Protein AF-A0A2W4PF68-F1 (afdb_monomer)

Solvent-accessible surface area (backbone atoms only — not comparable to full-atom values): 6220 Å² total; per-residue (Å²): 122,66,68,67,55,54,54,51,53,54,52,49,51,52,50,54,53,47,53,52,48,53,54,53,57,28,61,36,69,50,79,52,99,71,44,58,34,36,31,37,74,89,78,63,43,79,46,57,70,42,70,44,66,44,84,38,83,48,102,89,44,80,42,75,43,80,76,45,78,47,81,80,80,74,94,48,78,86,48,57,86,70,54,94,56,93,81,77,85,68,82,70,86,86,74,81,126

Sequence (97 aa):
MAWKCLLKTAGRRRVEQLDELLDALGRATFDGPRGRVTMDPATRSAVSPIYLREVRSTPRGLANAVLAELPHPADDERLAAVRTSVLSGWQNAYLSI

Foldseek 3Di:
DVVVVVVVVVVVVVVVVVVVVLVCQQADWDQDPQGIWGHPNVQRDIDGWDFDWDFDQDPVGTDTDGDDTDDDDDDDPVCVVVPPDPPPVDPPVPPDD

Secondary structure (DSSP, 8-state):
-HHHHHHHHHHHHHHHHHHHHHHHHHT-EEEETTEEEEE-TTT-PEE--EEEEEEEEETTEEEEEEEEEEPPPP--GGGTTT--STTSS---TT---

Nearest PDB structures (foldseek):
  4f06-assembly1_A  TM=9.166E-01  e=1.688E-02  Rhodopseudomonas palustris HaA2
  4eyk-assembly1_A  TM=9.260E-01  e=2.627E-02  Rhodopseudomonas palustris BisB5
  4evs-assembly1_A  TM=9.164E-01  e=3.176E-02  Rhodopseudomonas palustris CGA009

Radius of gyration: 20.89 Å; Cα contacts (8 Å, |Δi|>4): 84; chains: 1; bounding box: 54×28×58 Å

Structure (mmCIF, N/CA/C/O backbone):
data_AF-A0A2W4PF68-F1
#
_entry.id   AF-A0A2W4PF68-F1
#
loop_
_atom_site.group_PDB
_atom_site.id
_atom_site.type_symbol
_atom_site.label_atom_id
_atom_site.label_alt_id
_atom_site.label_comp_id
_atom_site.label_asym_id
_atom_site.label_entity_id
_atom_site.label_seq_id
_atom_site.pdbx_PDB_ins_code
_atom_site.Cartn_x
_atom_site.Cartn_y
_atom_site.Cartn_z
_atom_site.occupancy
_atom_site.B_iso_or_equiv
_atom_site.auth_seq_id
_atom_site.auth_comp_id
_atom_site.auth_asym_id
_atom_site.auth_atom_id
_atom_site.pdbx_PDB_model_num
ATOM 1 N N . MET A 1 1 ? 43.695 14.054 -30.557 1.00 51.97 1 MET A N 1
ATOM 2 C CA . MET A 1 1 ? 42.301 13.657 -30.888 1.00 51.97 1 MET A CA 1
ATOM 3 C C . MET A 1 1 ? 41.665 12.660 -29.905 1.00 51.97 1 MET A C 1
ATOM 5 O O . MET A 1 1 ? 40.445 12.584 -29.881 1.00 51.97 1 MET A O 1
ATOM 9 N N . ALA A 1 2 ? 42.424 11.955 -29.051 1.00 59.28 2 ALA A N 1
ATOM 10 C CA . ALA A 1 2 ? 41.882 10.959 -28.110 1.00 59.28 2 ALA A CA 1
ATOM 11 C C . ALA A 1 2 ? 40.970 11.530 -26.994 1.00 59.28 2 ALA A C 1
ATOM 13 O O . ALA A 1 2 ? 39.983 10.903 -26.620 1.00 59.28 2 ALA A O 1
ATOM 14 N N . TRP A 1 3 ? 41.231 12.755 -26.521 1.00 39.41 3 TRP A N 1
ATOM 15 C CA . TRP A 1 3 ? 40.479 13.395 -25.426 1.00 39.41 3 TRP A CA 1
ATOM 16 C C . TRP A 1 3 ? 38.981 13.598 -25.723 1.00 39.41 3 TRP A C 1
ATOM 18 O O . TRP A 1 3 ? 38.129 13.345 -24.873 1.00 39.41 3 TRP A O 1
ATOM 28 N N . LYS A 1 4 ? 38.630 13.977 -26.963 1.00 52.00 4 LYS A N 1
ATOM 29 C CA . LYS A 1 4 ? 37.223 14.136 -27.380 1.00 52.00 4 LYS A CA 1
ATOM 30 C C . LYS A 1 4 ? 36.458 12.802 -27.382 1.00 52.00 4 LYS A C 1
ATOM 32 O O . LYS A 1 4 ? 35.251 12.807 -27.167 1.00 52.00 4 LYS A O 1
ATOM 37 N N . CYS A 1 5 ? 37.137 11.675 -27.608 1.00 50.62 5 CYS A N 1
ATOM 38 C CA . CYS A 1 5 ? 36.528 10.341 -27.579 1.00 50.62 5 CYS A CA 1
ATOM 39 C C . CYS A 1 5 ? 36.260 9.877 -26.135 1.00 50.62 5 CYS A C 1
ATOM 41 O O . CYS A 1 5 ? 35.200 9.324 -25.843 1.00 50.62 5 CYS A O 1
ATOM 43 N N . LEU A 1 6 ? 37.182 10.200 -25.222 1.00 54.56 6 LEU A N 1
ATOM 44 C CA . LEU A 1 6 ? 37.111 9.868 -23.795 1.00 54.56 6 LEU A CA 1
ATOM 45 C C . LEU A 1 6 ? 35.986 10.629 -23.073 1.00 54.56 6 LEU A C 1
ATOM 47 O O . LEU A 1 6 ? 35.215 10.035 -22.323 1.00 54.56 6 LEU A O 1
ATOM 51 N N . LEU A 1 7 ? 35.811 11.921 -23.373 1.00 61.66 7 LEU A N 1
ATOM 52 C CA . LEU A 1 7 ? 34.681 12.704 -22.853 1.00 61.66 7 LEU A CA 1
ATOM 53 C C . LEU A 1 7 ? 33.327 12.224 -23.396 1.00 61.66 7 LEU A C 1
ATOM 55 O O . LEU A 1 7 ? 32.353 12.169 -22.648 1.00 61.66 7 LEU A O 1
ATOM 59 N N . LYS A 1 8 ? 33.254 11.828 -24.675 1.00 60.50 8 LYS A N 1
ATOM 60 C CA . LYS A 1 8 ? 32.022 11.279 -25.270 1.00 60.50 8 LYS A CA 1
ATOM 61 C C . LYS A 1 8 ? 31.623 9.940 -24.648 1.00 60.50 8 LYS A C 1
ATOM 63 O O . LYS A 1 8 ? 30.448 9.725 -24.380 1.00 60.50 8 LYS A O 1
ATOM 68 N N . THR A 1 9 ? 32.586 9.059 -24.381 1.00 61.91 9 THR A N 1
ATOM 69 C CA . THR A 1 9 ? 32.330 7.765 -23.721 1.00 61.91 9 THR A CA 1
ATOM 70 C C . THR A 1 9 ? 32.000 7.915 -22.237 1.00 61.91 9 THR A C 1
ATOM 72 O O . THR A 1 9 ? 31.167 7.169 -21.730 1.00 61.91 9 THR A O 1
ATOM 75 N N . ALA A 1 10 ? 32.595 8.884 -21.536 1.00 61.09 10 ALA A N 1
ATOM 76 C CA . ALA A 1 10 ? 32.220 9.209 -20.158 1.00 61.09 10 ALA A CA 1
ATOM 77 C C . ALA A 1 10 ? 30.804 9.809 -20.064 1.00 61.09 10 ALA A C 1
ATOM 79 O O . ALA A 1 10 ? 30.029 9.417 -19.194 1.00 61.09 10 ALA A O 1
ATOM 80 N N . GLY A 1 11 ? 30.446 10.714 -20.982 1.00 60.34 11 GLY A N 1
ATOM 81 C CA . GLY A 1 11 ? 29.094 11.269 -21.075 1.00 60.34 11 GLY A CA 1
ATOM 82 C C . GLY A 1 11 ? 28.044 10.205 -21.402 1.00 60.34 11 GLY A C 1
ATOM 83 O O . GLY A 1 11 ? 27.011 10.156 -20.746 1.00 60.34 11 GLY A O 1
ATOM 84 N N . ARG A 1 12 ? 28.342 9.302 -22.347 1.00 65.31 12 ARG A N 1
ATOM 85 C CA . ARG A 1 12 ? 27.451 8.191 -22.715 1.00 65.31 12 ARG A CA 1
ATOM 86 C C . ARG A 1 12 ? 27.190 7.236 -21.547 1.00 65.31 12 ARG A C 1
ATOM 88 O O . ARG A 1 12 ? 26.035 6.966 -21.249 1.00 65.31 12 ARG A O 1
ATOM 95 N N . ARG A 1 13 ? 28.241 6.826 -20.824 1.00 65.38 13 ARG A N 1
ATOM 96 C CA . ARG A 1 13 ? 28.105 5.961 -19.639 1.00 65.38 13 ARG A CA 1
ATOM 97 C C . ARG A 1 13 ? 27.257 6.581 -18.532 1.00 65.38 13 ARG A C 1
ATOM 99 O O . ARG A 1 13 ? 26.524 5.865 -17.868 1.00 65.38 13 ARG A O 1
ATOM 106 N N . ARG A 1 14 ? 27.339 7.900 -18.328 1.00 71.56 14 ARG A N 1
ATOM 107 C CA . ARG A 1 14 ? 26.519 8.588 -17.319 1.00 71.56 14 ARG A CA 1
ATOM 108 C C . ARG A 1 14 ? 25.031 8.575 -17.681 1.00 71.56 14 ARG A C 1
ATOM 110 O 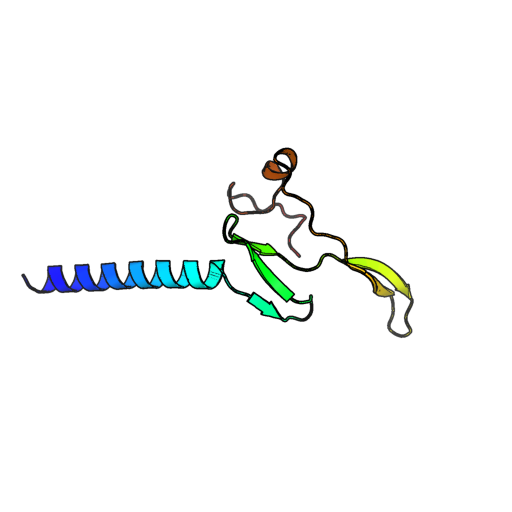O . ARG A 1 14 ? 24.206 8.446 -16.787 1.00 71.56 14 ARG A O 1
ATOM 117 N N . VAL A 1 15 ? 24.702 8.730 -18.965 1.00 68.00 15 VAL A N 1
ATOM 118 C CA . VAL A 1 15 ? 23.312 8.673 -19.446 1.00 68.00 15 VAL A CA 1
ATOM 119 C C . VAL A 1 15 ? 22.767 7.252 -19.314 1.00 68.00 15 VAL A C 1
ATOM 121 O O . VAL A 1 15 ? 21.712 7.076 -18.725 1.00 68.00 15 VAL A O 1
ATOM 124 N N . GLU A 1 16 ? 23.536 6.241 -19.726 1.00 77.50 16 GLU A N 1
ATOM 125 C CA . GLU A 1 16 ? 23.154 4.826 -19.575 1.00 77.50 16 GLU A CA 1
ATOM 126 C C . GLU A 1 16 ? 22.919 4.444 -18.100 1.00 77.50 16 GLU A C 1
ATOM 128 O O . GLU A 1 16 ? 21.923 3.806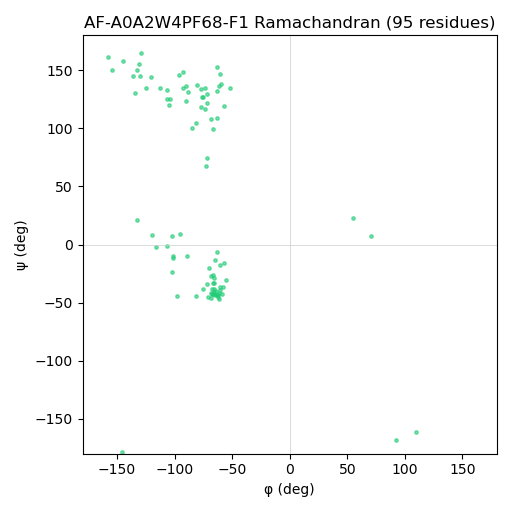 -17.780 1.00 77.50 16 GLU A O 1
ATOM 133 N N . GLN A 1 17 ? 23.779 4.902 -17.183 1.00 84.44 17 GLN A N 1
ATOM 134 C CA . GLN A 1 17 ? 23.614 4.683 -15.738 1.00 84.44 17 GLN A CA 1
ATOM 135 C C . GLN A 1 17 ? 22.396 5.403 -15.151 1.00 84.44 17 GLN A C 1
ATOM 137 O O . GLN A 1 17 ? 21.795 4.922 -14.191 1.00 84.44 17 GLN A O 1
ATOM 142 N N . LEU A 1 18 ? 22.050 6.574 -15.688 1.00 83.12 18 LEU A N 1
ATOM 143 C CA . LEU A 1 18 ? 20.861 7.304 -15.266 1.00 83.12 18 LEU A CA 1
ATOM 144 C C . LEU A 1 18 ? 19.595 6.586 -15.734 1.00 83.12 18 LEU A C 1
ATOM 146 O O . LEU A 1 18 ? 18.677 6.425 -14.937 1.00 83.12 18 LEU A O 1
ATOM 150 N N . ASP A 1 19 ? 19.560 6.137 -16.986 1.00 87.06 19 ASP A N 1
ATOM 151 C CA . ASP A 1 19 ? 18.423 5.403 -17.539 1.00 87.06 19 ASP A CA 1
ATOM 152 C C . ASP A 1 19 ? 18.211 4.081 -16.788 1.00 87.06 19 ASP A C 1
ATOM 154 O O . ASP A 1 19 ? 17.093 3.777 -16.377 1.00 87.06 19 ASP A O 1
ATOM 158 N N . GLU A 1 20 ? 19.291 3.349 -16.495 1.00 88.06 20 GLU A N 1
ATOM 159 C CA . GLU A 1 20 ? 19.243 2.122 -15.692 1.00 88.06 20 GLU A CA 1
ATOM 160 C C . GLU A 1 20 ? 18.731 2.383 -14.265 1.00 88.06 20 GLU A C 1
ATOM 162 O O . GLU A 1 20 ? 17.896 1.635 -13.751 1.00 88.06 20 GLU A O 1
ATOM 167 N N . LEU A 1 21 ? 19.171 3.475 -13.629 1.00 88.25 21 LEU A N 1
ATOM 168 C CA . LEU A 1 21 ? 18.681 3.870 -12.308 1.00 88.25 21 LEU A CA 1
ATOM 169 C C . LEU A 1 21 ? 17.193 4.244 -12.337 1.00 88.25 21 LEU A C 1
ATOM 171 O O . LEU A 1 21 ? 16.447 3.856 -11.438 1.00 88.25 21 LEU A O 1
ATOM 175 N N . LEU A 1 22 ? 16.754 5.002 -13.343 1.00 87.25 22 LEU A N 1
ATOM 176 C CA . LEU A 1 22 ? 15.353 5.396 -13.489 1.00 87.25 22 LEU A CA 1
ATOM 177 C C . LEU A 1 22 ? 14.453 4.179 -13.711 1.00 87.25 22 LEU A C 1
ATOM 179 O O . LEU A 1 22 ? 13.377 4.110 -13.115 1.00 87.25 22 LEU A O 1
ATOM 183 N N . ASP A 1 23 ? 14.908 3.208 -14.499 1.00 88.94 23 ASP A N 1
ATOM 184 C CA . ASP A 1 23 ? 14.199 1.948 -14.712 1.00 88.94 23 ASP A CA 1
ATOM 185 C C . ASP A 1 23 ? 14.134 1.104 -13.434 1.00 88.94 23 ASP A C 1
ATOM 187 O O . ASP A 1 23 ? 13.070 0.575 -13.097 1.00 88.94 23 ASP A O 1
ATOM 191 N N . ALA A 1 24 ? 15.237 1.016 -12.685 1.00 90.38 24 ALA A N 1
ATOM 192 C CA . ALA A 1 24 ? 15.279 0.295 -11.416 1.00 90.38 24 ALA A CA 1
ATOM 193 C C . ALA A 1 24 ? 14.332 0.916 -10.377 1.00 90.38 24 ALA A C 1
ATOM 195 O O . ALA A 1 24 ? 13.568 0.204 -9.721 1.00 90.38 24 ALA A O 1
ATOM 196 N N . LEU A 1 25 ? 14.334 2.247 -10.256 1.00 88.94 25 LEU A N 1
ATOM 197 C CA . LEU A 1 25 ? 13.429 2.968 -9.363 1.00 88.94 25 LEU A CA 1
ATOM 198 C C . LEU A 1 25 ? 11.971 2.830 -9.807 1.00 88.94 25 LEU A C 1
ATOM 200 O O . LEU A 1 25 ? 11.111 2.576 -8.971 1.00 88.94 25 LEU A O 1
ATOM 204 N N . GLY A 1 26 ? 11.690 2.930 -11.108 1.00 87.88 26 GLY A N 1
ATOM 205 C CA . GLY A 1 26 ? 10.338 2.825 -11.663 1.00 87.88 26 GLY A CA 1
ATOM 206 C C . GLY A 1 26 ? 9.676 1.456 -11.485 1.00 87.88 26 GLY A C 1
ATOM 207 O O . GLY A 1 26 ? 8.472 1.340 -11.682 1.00 87.88 26 GLY A O 1
ATOM 208 N N . ARG A 1 27 ? 10.439 0.425 -11.100 1.00 89.00 27 ARG A N 1
ATOM 209 C CA . ARG A 1 27 ? 9.953 -0.946 -10.861 1.00 89.00 27 ARG A CA 1
ATOM 210 C C . ARG A 1 27 ? 10.196 -1.426 -9.431 1.00 89.00 27 ARG A C 1
ATOM 212 O O . ARG A 1 27 ? 9.997 -2.604 -9.129 1.00 89.00 27 ARG A O 1
ATOM 219 N N . ALA A 1 28 ? 10.650 -0.536 -8.551 1.00 91.69 28 ALA A N 1
ATOM 220 C CA . ALA A 1 28 ? 10.999 -0.893 -7.188 1.00 91.69 28 ALA A CA 1
ATOM 221 C C . ALA A 1 28 ? 9.783 -1.447 -6.431 1.00 91.69 28 ALA A C 1
ATOM 223 O O . ALA A 1 28 ? 8.676 -0.912 -6.503 1.00 91.69 28 ALA A O 1
ATOM 224 N N . THR A 1 29 ? 10.018 -2.527 -5.687 1.00 94.94 29 THR A N 1
ATOM 225 C CA . THR A 1 29 ? 9.046 -3.157 -4.792 1.00 94.94 29 THR A CA 1
ATOM 226 C C . THR A 1 29 ? 9.728 -3.461 -3.472 1.00 94.94 29 THR A C 1
ATOM 228 O O . THR A 1 29 ? 10.815 -4.038 -3.460 1.00 94.94 29 THR A O 1
ATOM 231 N N . PHE A 1 30 ? 9.105 -3.072 -2.363 1.00 93.88 30 PHE A N 1
ATOM 232 C CA . PHE A 1 30 ? 9.656 -3.292 -1.030 1.00 93.88 30 PHE A CA 1
ATOM 233 C C . PHE A 1 30 ? 8.557 -3.356 0.030 1.00 93.88 30 PHE A C 1
ATOM 235 O O . PHE A 1 30 ? 7.514 -2.714 -0.088 1.00 93.88 30 PHE A O 1
ATOM 242 N N . ASP A 1 31 ? 8.804 -4.123 1.089 1.00 95.81 31 ASP A N 1
ATOM 243 C CA . ASP A 1 31 ? 7.929 -4.179 2.257 1.00 95.81 31 ASP A CA 1
ATOM 244 C C . ASP A 1 31 ? 8.371 -3.121 3.282 1.00 95.81 31 ASP A C 1
ATOM 246 O O . ASP A 1 31 ? 9.564 -2.940 3.536 1.00 95.81 31 ASP A O 1
ATOM 250 N N . GLY A 1 32 ? 7.417 -2.394 3.867 1.00 89.44 32 GLY A N 1
ATOM 251 C CA . GLY A 1 32 ? 7.701 -1.356 4.858 1.00 89.44 32 GLY A CA 1
ATOM 252 C C . GLY A 1 32 ? 6.628 -1.238 5.942 1.00 89.44 32 GLY A C 1
ATOM 253 O O . GLY A 1 32 ? 5.628 -1.954 5.919 1.00 89.44 32 GLY A O 1
ATOM 254 N N . PRO A 1 33 ? 6.781 -0.293 6.890 1.00 88.31 33 PRO A N 1
ATOM 255 C CA . PRO A 1 33 ? 5.830 -0.101 7.992 1.00 88.31 33 PRO A CA 1
ATOM 256 C C . PRO A 1 33 ? 4.402 0.252 7.547 1.00 88.31 33 PRO A C 1
ATOM 258 O O . PRO A 1 33 ? 3.463 0.137 8.329 1.00 88.31 33 PRO A O 1
ATOM 261 N N . ARG A 1 34 ? 4.240 0.704 6.297 1.00 83.06 34 ARG A N 1
ATOM 262 C CA . ARG A 1 34 ? 2.948 1.026 5.673 1.00 83.06 34 ARG A CA 1
ATOM 263 C C . ARG A 1 34 ? 2.376 -0.129 4.838 1.00 83.06 34 ARG A C 1
ATOM 265 O O . ARG A 1 34 ? 1.411 0.081 4.117 1.00 83.06 34 ARG A O 1
ATOM 272 N N . GLY A 1 35 ? 2.982 -1.312 4.910 1.00 89.88 35 GLY A N 1
ATOM 273 C CA . GLY A 1 35 ? 2.707 -2.431 4.015 1.00 89.88 35 GLY A CA 1
ATOM 274 C C . GLY A 1 35 ? 3.635 -2.448 2.799 1.00 89.88 35 GLY A C 1
ATOM 275 O O . GLY A 1 35 ? 4.655 -1.751 2.762 1.00 89.88 35 GLY A O 1
ATOM 276 N N . ARG A 1 36 ? 3.292 -3.284 1.815 1.00 93.94 36 ARG A N 1
ATOM 277 C CA . ARG A 1 36 ? 4.054 -3.433 0.571 1.00 93.94 36 ARG A CA 1
ATOM 278 C C . ARG A 1 36 ? 3.884 -2.207 -0.318 1.00 93.94 36 ARG A C 1
ATOM 280 O O . ARG A 1 36 ? 2.763 -1.808 -0.604 1.00 93.94 36 ARG A O 1
ATOM 287 N N . VAL A 1 37 ? 4.988 -1.641 -0.785 1.00 92.19 37 VAL A N 1
ATOM 288 C CA . VAL A 1 37 ? 5.002 -0.517 -1.725 1.00 92.19 37 VAL A CA 1
ATOM 289 C C . VAL A 1 37 ? 5.564 -0.994 -3.055 1.00 92.19 37 VAL A C 1
ATOM 291 O O . VAL A 1 37 ? 6.590 -1.674 -3.092 1.00 92.19 37 VAL A O 1
ATOM 294 N N . THR A 1 38 ? 4.903 -0.617 -4.143 1.00 92.38 38 THR A N 1
ATOM 295 C CA . THR A 1 38 ? 5.332 -0.876 -5.522 1.00 92.38 38 THR A CA 1
ATOM 296 C C . THR A 1 38 ? 5.279 0.418 -6.318 1.00 92.38 38 THR A C 1
ATOM 298 O O . THR A 1 38 ? 4.376 1.221 -6.105 1.00 92.38 38 THR A O 1
ATOM 301 N N . MET A 1 39 ? 6.198 0.634 -7.252 1.00 88.12 39 MET A N 1
ATOM 302 C CA . MET A 1 39 ? 6.116 1.776 -8.168 1.00 88.12 39 MET A CA 1
ATOM 303 C C . MET A 1 39 ? 5.296 1.415 -9.412 1.00 88.12 39 MET A C 1
ATOM 305 O O . MET A 1 39 ? 5.528 0.374 -10.025 1.00 88.12 39 MET A O 1
ATOM 309 N N . ASP A 1 40 ? 4.338 2.267 -9.782 1.00 83.5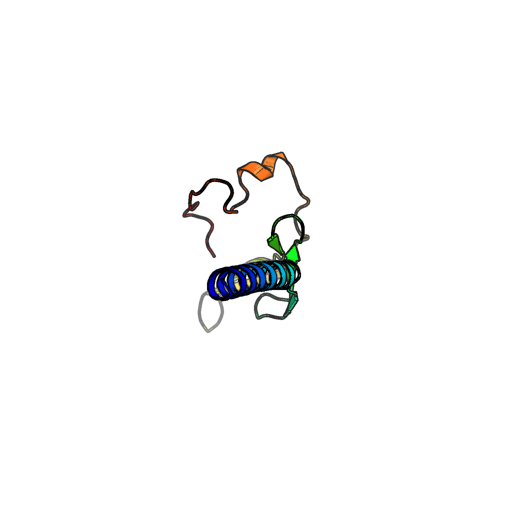0 40 ASP A N 1
ATOM 310 C CA . ASP A 1 40 ? 3.604 2.142 -11.043 1.00 83.50 40 ASP A CA 1
ATOM 311 C C . ASP A 1 40 ? 4.533 2.518 -12.215 1.00 83.50 40 ASP A C 1
ATOM 313 O O . ASP A 1 40 ? 5.034 3.648 -12.257 1.00 83.50 40 ASP A O 1
ATOM 317 N N . PRO A 1 41 ? 4.767 1.616 -13.186 1.00 80.19 41 PRO A N 1
ATOM 318 C CA . PRO A 1 41 ? 5.680 1.874 -14.294 1.00 80.19 41 PRO A CA 1
ATOM 319 C C . PRO A 1 41 ? 5.203 2.985 -15.246 1.00 80.19 41 PRO A C 1
ATOM 321 O O . PRO A 1 41 ? 6.042 3.615 -15.891 1.00 80.19 41 PRO A O 1
ATOM 324 N N . ALA A 1 42 ? 3.893 3.236 -15.351 1.00 80.81 42 ALA A N 1
ATOM 325 C CA . ALA A 1 42 ? 3.336 4.252 -16.243 1.00 80.81 42 ALA A CA 1
ATOM 326 C C . ALA A 1 42 ? 3.415 5.654 -15.625 1.00 80.81 42 ALA A C 1
ATOM 328 O O . ALA A 1 42 ? 3.804 6.612 -16.294 1.00 80.81 42 ALA A O 1
ATOM 329 N N . THR A 1 43 ? 3.070 5.778 -14.342 1.00 76.81 43 THR A N 1
ATOM 330 C CA . THR A 1 43 ? 2.983 7.081 -13.659 1.00 76.81 43 THR A CA 1
ATOM 331 C C . THR A 1 43 ? 4.189 7.404 -12.780 1.00 76.81 43 THR A C 1
ATOM 333 O O . THR A 1 43 ? 4.316 8.539 -12.319 1.00 76.81 43 THR A O 1
ATOM 336 N N . ARG A 1 44 ? 5.067 6.426 -12.515 1.00 81.06 44 ARG A N 1
ATOM 337 C CA . ARG A 1 44 ? 6.179 6.502 -11.547 1.00 81.06 44 ARG A CA 1
ATOM 338 C C . ARG A 1 44 ? 5.733 6.900 -10.134 1.00 81.06 44 ARG A C 1
ATOM 340 O O . ARG A 1 44 ? 6.530 7.412 -9.350 1.00 81.06 44 ARG A O 1
ATOM 347 N N . SER A 1 45 ? 4.460 6.676 -9.814 1.00 82.56 45 SER A N 1
ATOM 348 C CA . SER A 1 45 ? 3.888 6.953 -8.498 1.00 82.56 45 SER A CA 1
ATOM 349 C C . SER A 1 45 ? 3.963 5.715 -7.610 1.00 82.56 45 SER A C 1
ATOM 351 O O . SER A 1 45 ? 3.891 4.583 -8.088 1.00 82.56 45 SER A O 1
ATOM 353 N N . ALA A 1 46 ? 4.104 5.926 -6.301 1.00 84.38 46 ALA A N 1
ATOM 354 C CA . ALA A 1 46 ? 4.116 4.837 -5.334 1.00 84.38 46 ALA A CA 1
ATOM 355 C C . ALA A 1 46 ? 2.692 4.327 -5.082 1.00 84.38 46 ALA A C 1
ATOM 357 O O . ALA A 1 46 ? 1.842 5.048 -4.562 1.00 84.38 46 ALA A O 1
ATOM 358 N N . VAL A 1 47 ? 2.458 3.059 -5.396 1.00 86.94 47 VAL A N 1
ATOM 359 C CA . VAL A 1 47 ? 1.256 2.315 -5.033 1.00 86.94 47 VAL A CA 1
ATOM 360 C C . VAL A 1 47 ? 1.513 1.653 -3.684 1.00 86.94 47 VAL A C 1
ATOM 362 O O . VAL A 1 47 ? 2.490 0.927 -3.500 1.00 86.94 47 VAL A O 1
ATOM 365 N N . SER A 1 48 ? 0.649 1.935 -2.715 1.00 89.00 48 SER A N 1
ATOM 366 C CA . SER A 1 48 ? 0.715 1.359 -1.372 1.00 89.00 48 SER A CA 1
ATOM 367 C C . SER A 1 48 ? -0.695 1.139 -0.818 1.00 89.00 48 SER A C 1
ATOM 369 O O . SER A 1 48 ? -1.632 1.789 -1.301 1.00 89.00 48 SER A O 1
ATOM 371 N N . PRO A 1 49 ? -0.862 0.242 0.169 1.00 92.12 49 PRO A N 1
ATOM 372 C CA . PRO A 1 49 ? -2.132 0.019 0.840 1.00 92.12 49 PRO A CA 1
ATOM 373 C C . PRO A 1 49 ? -2.759 1.313 1.358 1.00 92.12 49 PRO A C 1
ATOM 375 O O . PRO A 1 49 ? -2.099 2.137 1.998 1.00 92.12 49 PRO A O 1
ATOM 378 N N . ILE A 1 50 ? -4.059 1.473 1.117 1.00 90.56 50 ILE A N 1
ATOM 379 C CA . ILE A 1 50 ? -4.857 2.567 1.671 1.00 90.56 50 ILE A CA 1
ATOM 380 C C . ILE A 1 50 ? -5.690 1.986 2.806 1.00 90.56 50 ILE A C 1
ATOM 382 O O . ILE A 1 50 ? -6.428 1.029 2.607 1.00 90.56 50 ILE A O 1
ATOM 386 N N . TYR A 1 51 ? -5.598 2.562 4.002 1.00 92.69 51 TYR A N 1
ATOM 387 C CA . TYR A 1 51 ? -6.307 2.044 5.172 1.00 92.69 51 TYR A CA 1
ATOM 388 C C . TYR A 1 51 ? -7.494 2.924 5.551 1.00 92.69 51 TYR A C 1
ATOM 390 O O . TYR A 1 51 ? -7.345 4.135 5.719 1.00 92.69 51 TYR A O 1
ATOM 398 N N . LEU A 1 52 ? -8.645 2.296 5.797 1.00 93.12 52 LEU A N 1
ATOM 399 C CA . LEU A 1 52 ? -9.725 2.897 6.568 1.00 93.12 52 LEU A CA 1
ATOM 400 C C . LEU A 1 52 ? -9.345 2.849 8.049 1.00 93.12 52 LEU A C 1
ATOM 402 O O . LEU A 1 52 ? -8.989 1.788 8.573 1.00 93.12 52 LEU A O 1
ATOM 406 N N . ARG A 1 53 ? -9.404 3.997 8.725 1.00 96.12 53 ARG A N 1
ATOM 407 C CA . ARG A 1 53 ? -8.93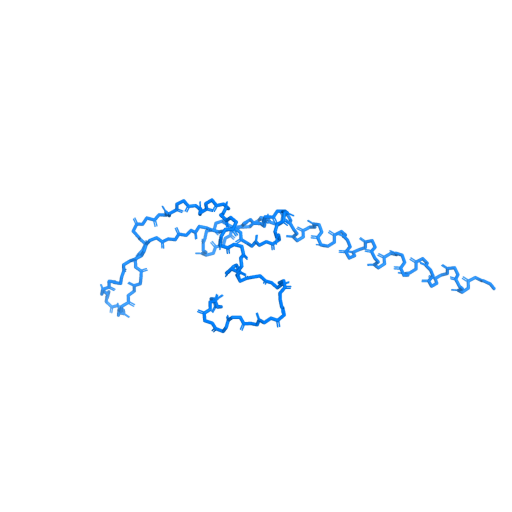2 4.139 10.104 1.00 96.12 53 ARG A CA 1
ATOM 408 C C . ARG A 1 53 ? -9.950 4.856 10.974 1.00 96.12 53 ARG A C 1
ATOM 410 O O . ARG A 1 53 ? -10.674 5.726 10.503 1.00 96.12 53 ARG A O 1
ATOM 417 N N . GLU A 1 54 ? -9.939 4.514 12.254 1.00 96.62 54 GLU A N 1
ATOM 418 C CA . GLU A 1 54 ? -10.746 5.153 13.290 1.00 96.62 54 GLU A CA 1
ATOM 419 C C . GLU A 1 54 ? -9.843 5.647 14.418 1.00 96.62 54 GLU A C 1
ATOM 421 O O . GLU A 1 54 ? -8.956 4.926 14.883 1.00 96.62 54 GLU A O 1
ATOM 426 N N . VAL A 1 55 ? -10.076 6.877 14.875 1.00 97.81 55 VAL A N 1
ATOM 427 C CA . VAL A 1 55 ? -9.399 7.421 16.053 1.00 97.81 55 VAL A CA 1
ATOM 428 C C . VAL A 1 55 ? -9.983 6.753 17.294 1.00 97.81 55 VAL A C 1
ATOM 430 O O . VAL A 1 55 ? -11.158 6.923 17.605 1.00 97.81 55 VAL A O 1
ATOM 433 N N . ARG A 1 56 ? -9.154 6.014 18.030 1.00 97.19 56 ARG A N 1
ATOM 434 C CA . ARG A 1 56 ? -9.535 5.341 19.274 1.00 97.19 56 ARG A CA 1
ATOM 435 C C . ARG A 1 56 ? -8.692 5.835 20.435 1.00 97.19 56 ARG A C 1
ATOM 437 O O . ARG A 1 56 ? -7.498 6.097 20.289 1.00 97.19 56 ARG A O 1
ATOM 444 N N . SER A 1 57 ? -9.316 5.924 21.604 1.00 97.44 57 SER A N 1
ATOM 445 C CA . SER A 1 57 ? -8.592 6.158 22.849 1.00 97.44 57 SER A CA 1
ATOM 446 C C . SER A 1 57 ? -7.843 4.895 23.268 1.00 97.44 57 SER A C 1
ATOM 448 O O . SER A 1 57 ? -8.385 3.790 23.226 1.00 97.44 57 SER A O 1
ATOM 450 N N . THR A 1 58 ? -6.588 5.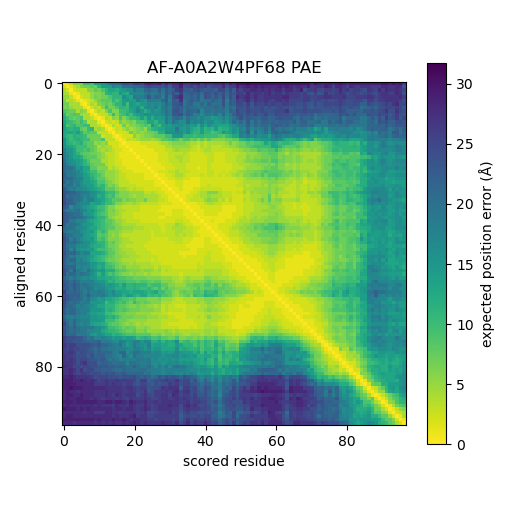060 23.667 1.00 93.62 58 THR A N 1
ATOM 451 C CA . THR A 1 58 ? -5.715 4.008 24.191 1.00 93.62 58 THR A CA 1
ATOM 452 C C . THR A 1 58 ? -5.098 4.480 25.511 1.00 93.62 58 THR A C 1
ATOM 454 O O . THR A 1 58 ? -5.067 5.686 25.770 1.00 93.62 58 THR A O 1
ATOM 457 N N . PRO A 1 59 ? -4.510 3.587 26.329 1.00 95.75 59 PRO A N 1
ATOM 458 C CA . PRO A 1 59 ? -3.783 3.998 27.535 1.00 95.75 59 PRO A CA 1
ATOM 459 C C . PRO A 1 59 ? -2.628 4.985 27.281 1.00 95.75 59 PRO A C 1
ATOM 461 O O . PRO A 1 59 ? -2.144 5.611 28.216 1.00 95.75 59 PRO A O 1
ATOM 464 N N . ARG A 1 60 ? -2.171 5.121 26.027 1.00 94.56 60 ARG A N 1
ATOM 465 C CA . ARG A 1 60 ? -1.100 6.040 25.606 1.00 94.56 60 ARG A CA 1
ATOM 466 C C . ARG A 1 60 ? -1.624 7.310 24.916 1.00 94.56 60 ARG A C 1
ATOM 468 O O . ARG A 1 60 ? -0.821 8.073 24.391 1.00 94.56 60 ARG A O 1
ATOM 475 N N . GLY A 1 61 ? -2.941 7.531 24.895 1.00 96.25 61 GLY A N 1
ATOM 476 C CA . GLY A 1 61 ? -3.594 8.643 24.196 1.00 96.25 61 GLY A CA 1
ATOM 477 C C . GLY A 1 61 ? -4.394 8.196 22.971 1.00 96.25 61 GLY A C 1
ATOM 478 O O . GLY A 1 61 ? -4.759 7.026 22.843 1.00 96.25 61 GLY A O 1
ATOM 479 N N . LEU A 1 62 ? -4.693 9.130 22.069 1.00 97.38 62 LEU A N 1
ATOM 480 C CA . LEU A 1 62 ? -5.449 8.853 20.845 1.00 97.38 62 LEU A CA 1
ATOM 481 C C . LEU A 1 62 ? -4.563 8.181 19.790 1.00 97.38 62 LEU A C 1
ATOM 483 O O . LEU A 1 62 ? -3.451 8.633 19.526 1.00 97.38 62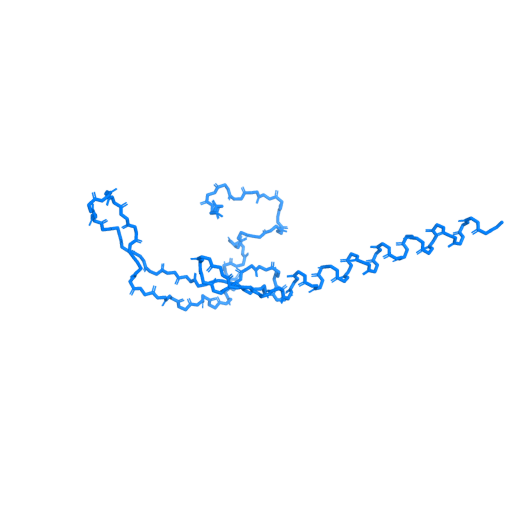 LEU A O 1
ATOM 487 N N . ALA A 1 63 ? -5.071 7.125 19.159 1.00 96.06 63 ALA A N 1
ATOM 488 C CA . ALA A 1 63 ? -4.384 6.414 18.089 1.00 96.06 63 ALA A CA 1
ATOM 489 C C . ALA A 1 63 ? -5.337 6.099 16.932 1.00 96.06 63 ALA A C 1
ATOM 491 O O . ALA A 1 63 ? -6.500 5.769 17.145 1.00 96.06 63 ALA A O 1
ATOM 492 N N . ASN A 1 64 ? -4.827 6.142 15.700 1.00 95.81 64 ASN A N 1
ATOM 493 C CA . ASN A 1 64 ? -5.582 5.699 14.530 1.00 95.81 64 ASN A CA 1
ATOM 494 C C . ASN A 1 64 ? -5.501 4.172 14.414 1.00 95.81 64 ASN A C 1
ATOM 496 O O . ASN A 1 64 ? -4.472 3.653 13.976 1.00 95.81 64 ASN A O 1
ATOM 500 N N . ALA A 1 65 ? -6.562 3.455 14.767 1.00 93.75 65 ALA A N 1
ATOM 501 C CA . ALA A 1 65 ? -6.664 2.013 14.572 1.00 93.75 65 ALA A CA 1
ATOM 502 C C . ALA A 1 65 ? -7.057 1.693 13.123 1.00 93.75 65 ALA A C 1
ATOM 504 O O . ALA A 1 65 ? -7.925 2.355 12.557 1.00 93.75 65 ALA A O 1
ATOM 505 N N . VAL A 1 66 ? -6.419 0.688 12.517 1.00 94.50 66 VAL A N 1
ATOM 506 C CA . VAL A 1 66 ? -6.795 0.194 11.181 1.00 94.50 66 VAL A CA 1
ATOM 507 C C . VAL A 1 66 ? -8.075 -0.628 11.306 1.00 94.50 66 VAL A C 1
ATOM 509 O O . VAL A 1 66 ? -8.132 -1.547 12.120 1.00 94.50 66 VAL A O 1
ATOM 512 N N . LEU A 1 67 ? -9.087 -0.289 10.510 1.00 95.62 67 LEU A N 1
ATOM 513 C CA . LEU A 1 67 ? -10.347 -1.029 10.423 1.00 95.62 67 LEU A CA 1
ATOM 514 C C . LEU A 1 67 ? -10.356 -1.989 9.235 1.00 95.62 67 LEU A C 1
ATOM 516 O O . LEU A 1 67 ? -10.793 -3.128 9.364 1.00 95.62 67 LEU A O 1
ATOM 520 N N . ALA A 1 68 ? -9.886 -1.511 8.083 1.00 95.44 68 ALA A N 1
ATOM 521 C CA . ALA A 1 68 ? -9.853 -2.261 6.835 1.00 95.44 68 ALA A CA 1
ATOM 522 C C . ALA A 1 68 ? -8.805 -1.679 5.876 1.00 95.44 68 ALA A C 1
ATOM 524 O O . ALA A 1 68 ? -8.404 -0.520 6.008 1.00 95.44 68 ALA A O 1
ATOM 525 N N . GLU A 1 69 ? -8.400 -2.475 4.892 1.00 94.38 69 GLU A N 1
ATOM 526 C CA . GLU A 1 69 ? -7.691 -2.007 3.701 1.00 94.38 69 GLU A CA 1
ATOM 527 C C . GLU A 1 69 ? -8.712 -1.723 2.593 1.00 94.38 69 GLU A C 1
ATOM 529 O O . GLU A 1 69 ? -9.650 -2.494 2.386 1.00 94.38 69 GLU A O 1
ATOM 534 N N . LEU A 1 70 ? -8.561 -0.587 1.923 1.00 90.94 70 LEU A N 1
ATOM 535 C CA . LEU A 1 70 ? -9.409 -0.153 0.823 1.00 90.94 70 LEU A CA 1
ATOM 536 C C . LEU A 1 70 ? -8.759 -0.534 -0.511 1.00 90.94 70 LEU A C 1
ATOM 538 O O . LEU A 1 70 ? -7.532 -0.469 -0.632 1.00 90.94 70 LEU A O 1
AT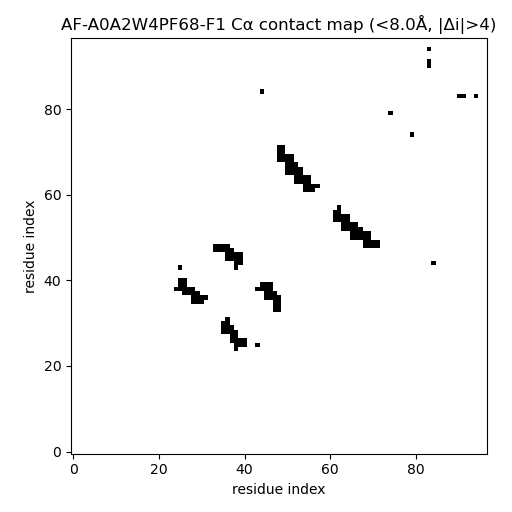OM 542 N N . PRO A 1 71 ? -9.561 -0.885 -1.532 1.00 87.31 71 PRO A N 1
ATOM 543 C CA . PRO A 1 71 ? -9.031 -1.095 -2.869 1.00 87.31 71 PRO A CA 1
ATOM 544 C C . PRO A 1 71 ? -8.391 0.195 -3.385 1.00 87.31 71 PRO A C 1
ATOM 546 O O . PRO A 1 71 ? -8.857 1.300 -3.091 1.00 87.31 71 PRO A O 1
ATOM 549 N N . HIS A 1 72 ? -7.332 0.051 -4.180 1.00 80.50 72 HIS A N 1
ATOM 550 C CA . HIS A 1 72 ? -6.741 1.200 -4.850 1.00 80.50 72 HIS A CA 1
ATOM 551 C C . HIS A 1 72 ? -7.777 1.794 -5.819 1.00 80.50 72 HIS A C 1
ATOM 553 O O . HIS A 1 72 ? -8.419 1.031 -6.550 1.00 80.50 72 HIS A O 1
ATOM 559 N N . PRO A 1 73 ? -7.992 3.120 -5.816 1.00 72.19 73 PRO A N 1
ATOM 560 C CA . PRO A 1 73 ? -8.924 3.736 -6.746 1.00 72.19 73 PRO A CA 1
ATOM 561 C C . PRO A 1 73 ? -8.473 3.453 -8.181 1.00 72.19 73 PRO A C 1
ATOM 563 O O . PRO A 1 73 ? -7.282 3.514 -8.487 1.00 72.19 73 PRO A O 1
ATOM 566 N N . ALA A 1 74 ? -9.431 3.133 -9.051 1.00 67.69 74 ALA A N 1
ATOM 567 C CA . ALA A 1 74 ? -9.158 3.016 -10.475 1.00 67.69 74 ALA A CA 1
ATOM 568 C C . ALA A 1 74 ? -8.711 4.372 -11.034 1.00 67.69 74 ALA A C 1
ATOM 570 O O . ALA A 1 74 ? -9.104 5.428 -10.528 1.00 67.69 74 ALA A O 1
ATOM 571 N N . ASP A 1 75 ? -7.915 4.333 -12.098 1.00 65.88 75 ASP A N 1
ATOM 572 C CA . ASP A 1 75 ? -7.522 5.540 -12.804 1.00 65.88 75 ASP A CA 1
ATOM 573 C C . ASP A 1 75 ? -8.756 6.225 -13.410 1.00 65.88 75 ASP A C 1
ATOM 575 O O . ASP A 1 75 ? -9.349 5.735 -14.367 1.00 65.88 75 ASP A O 1
ATOM 579 N N . ASP A 1 76 ? -9.138 7.370 -12.843 1.00 63.47 76 ASP A N 1
ATOM 580 C CA . ASP A 1 76 ? -10.173 8.252 -13.384 1.00 63.47 76 ASP A CA 1
ATOM 581 C C . ASP A 1 76 ? -9.496 9.471 -14.024 1.00 63.47 76 ASP A C 1
ATOM 583 O O . ASP A 1 76 ? -8.792 10.234 -13.353 1.00 63.47 76 ASP A O 1
ATOM 587 N N . GLU A 1 77 ? -9.714 9.675 -15.326 1.00 66.50 77 GLU A N 1
ATOM 588 C CA . GLU A 1 77 ? -9.192 10.829 -16.069 1.00 66.50 77 GLU A CA 1
ATOM 589 C C . GLU A 1 77 ? -9.596 12.167 -15.433 1.00 66.50 77 GLU A C 1
ATOM 591 O O . GLU A 1 77 ? -8.831 13.131 -15.473 1.00 66.50 77 GLU A O 1
ATOM 596 N N . ARG A 1 78 ? -10.757 12.234 -14.771 1.00 64.56 78 ARG A N 1
ATOM 597 C CA . ARG A 1 78 ? -11.228 13.442 -14.075 1.00 64.56 78 ARG A CA 1
ATOM 598 C C . ARG A 1 78 ? -10.376 13.777 -12.856 1.00 64.56 78 ARG A C 1
ATOM 600 O O . ARG A 1 78 ? -10.278 14.942 -12.478 1.00 64.56 78 ARG A O 1
ATOM 607 N N . LEU A 1 79 ? -9.750 12.770 -12.248 1.00 59.50 79 LEU A N 1
ATOM 608 C CA . LEU A 1 79 ? -8.848 12.935 -11.112 1.00 59.50 79 LEU A CA 1
ATOM 609 C C . LEU A 1 79 ? -7.400 13.172 -11.551 1.00 59.50 79 LEU A C 1
ATOM 611 O O . LEU A 1 79 ? -6.585 13.569 -10.719 1.00 59.50 79 LEU A O 1
ATOM 615 N N . ALA A 1 80 ? -7.073 13.013 -12.840 1.00 61.41 80 ALA A N 1
ATOM 616 C CA . ALA A 1 80 ? -5.722 13.219 -13.362 1.00 61.41 80 ALA A CA 1
ATOM 617 C C . ALA A 1 80 ? -5.189 14.635 -13.082 1.00 61.41 80 ALA A C 1
ATOM 619 O O . ALA A 1 80 ? -4.022 14.789 -12.732 1.00 61.41 80 ALA A O 1
ATOM 620 N N . ALA A 1 81 ? -6.054 15.654 -13.148 1.00 57.69 81 ALA A N 1
ATOM 621 C CA . ALA A 1 81 ? -5.699 17.044 -12.847 1.00 57.69 81 ALA A CA 1
ATOM 622 C C . ALA A 1 81 ? -5.432 17.312 -11.351 1.00 57.69 81 ALA A C 1
ATOM 624 O O . ALA A 1 81 ? -4.790 18.304 -11.010 1.00 57.69 81 ALA A O 1
ATOM 625 N N . VAL A 1 82 ? -5.923 16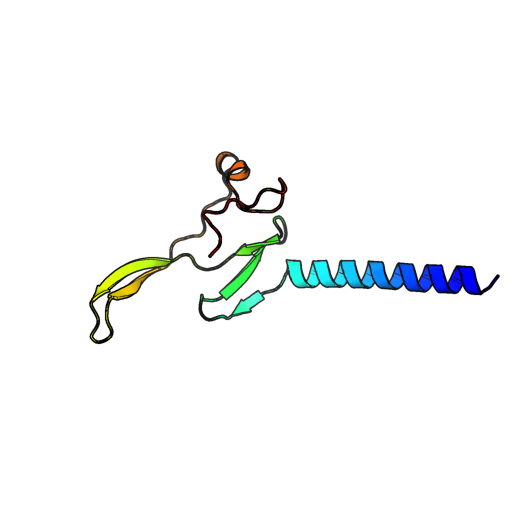.442 -10.460 1.00 55.53 82 VAL A N 1
ATOM 626 C CA . VAL A 1 82 ? -5.795 16.564 -8.995 1.00 55.53 82 VAL A CA 1
ATOM 627 C C . VAL A 1 82 ? -4.693 15.648 -8.448 1.00 55.53 82 VAL A C 1
ATOM 629 O O . VAL A 1 82 ? -4.298 15.781 -7.290 1.00 55.53 82 VAL A O 1
ATOM 632 N N . ARG A 1 83 ? -4.144 14.741 -9.274 1.00 56.62 83 ARG A N 1
ATOM 633 C CA . ARG A 1 83 ? -3.015 13.889 -8.886 1.00 56.62 83 ARG A CA 1
ATOM 634 C C . ARG A 1 83 ? -1.847 14.762 -8.447 1.00 56.62 83 ARG A C 1
ATOM 636 O O . ARG A 1 83 ? -1.292 15.539 -9.222 1.00 56.62 83 ARG A O 1
ATOM 643 N N . THR A 1 84 ? -1.444 14.591 -7.195 1.00 55.31 84 THR A N 1
ATOM 644 C CA . THR A 1 84 ? -0.223 15.159 -6.627 1.00 55.31 84 THR A CA 1
ATOM 645 C C . THR A 1 84 ? 0.981 14.426 -7.205 1.00 55.31 84 THR A C 1
ATOM 647 O O . THR A 1 84 ? 1.597 13.586 -6.559 1.00 55.31 84 THR A O 1
ATOM 650 N N . SER A 1 85 ? 1.294 14.716 -8.462 1.00 54.22 85 SER A N 1
ATOM 651 C CA . SER A 1 85 ? 2.559 14.352 -9.084 1.00 54.22 85 SER A CA 1
ATOM 652 C C . SER A 1 85 ? 3.142 15.581 -9.770 1.00 54.22 85 SER A C 1
ATOM 654 O O . SER A 1 85 ? 2.427 16.529 -10.107 1.00 54.22 85 SER A O 1
ATOM 656 N N . VAL A 1 86 ? 4.461 15.586 -9.935 1.00 46.28 86 VAL A N 1
ATOM 657 C CA . VAL A 1 86 ? 5.234 16.687 -10.521 1.00 46.28 86 VAL A CA 1
ATOM 658 C C . VAL A 1 86 ? 4.999 16.750 -12.035 1.00 46.28 86 VAL A C 1
ATOM 660 O O . VAL A 1 86 ? 5.888 16.466 -12.825 1.00 46.28 86 VAL A O 1
ATOM 663 N N . LEU A 1 87 ? 3.787 17.100 -12.460 1.00 46.31 87 LEU A N 1
ATOM 664 C CA . LEU A 1 87 ? 3.517 17.445 -13.859 1.00 46.31 87 LEU A CA 1
ATOM 665 C C . LEU A 1 87 ? 3.411 18.962 -14.065 1.00 46.31 87 LEU A C 1
ATOM 667 O O . LEU A 1 87 ? 3.670 19.442 -15.162 1.00 46.31 87 LEU A O 1
ATOM 671 N N . SER A 1 88 ? 3.094 19.731 -13.016 1.00 46.47 88 SER A N 1
ATOM 672 C CA . SER A 1 88 ? 2.823 21.175 -13.112 1.00 46.47 88 SER A CA 1
ATOM 673 C C . SER A 1 88 ? 3.802 22.084 -12.359 1.00 46.47 88 SER A C 1
ATOM 675 O O . SER A 1 88 ? 3.662 23.301 -12.428 1.00 46.47 88 SER A O 1
ATOM 677 N N . GLY A 1 89 ? 4.796 21.546 -11.642 1.00 43.88 89 GLY A N 1
ATOM 678 C CA . GLY A 1 89 ? 5.773 22.362 -10.901 1.00 43.88 89 GLY A CA 1
ATOM 679 C C . GLY A 1 89 ? 5.225 23.077 -9.655 1.00 43.88 89 GLY A C 1
ATOM 680 O O . GLY 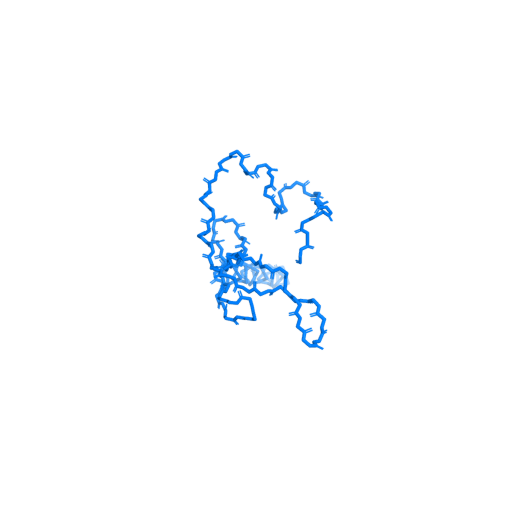A 1 89 ? 5.956 23.845 -9.037 1.00 43.88 89 GLY A O 1
ATOM 681 N N . TRP A 1 90 ? 3.981 22.808 -9.247 1.00 38.69 90 TRP A N 1
ATOM 682 C CA . TRP A 1 90 ? 3.396 23.350 -8.019 1.00 38.69 90 TRP A CA 1
ATOM 683 C C . TRP A 1 90 ? 3.295 22.274 -6.935 1.00 38.69 90 TRP A C 1
ATOM 685 O O . TRP A 1 90 ? 2.693 21.219 -7.137 1.00 38.69 90 TRP A O 1
ATOM 695 N N . GLN A 1 91 ? 3.865 22.554 -5.760 1.00 43.44 91 GLN A N 1
ATOM 696 C CA . GLN A 1 91 ? 3.573 21.809 -4.537 1.00 43.44 91 GLN A CA 1
ATOM 697 C C . GLN A 1 91 ? 2.128 22.107 -4.131 1.00 43.44 91 GLN A C 1
ATOM 699 O O . GLN A 1 91 ? 1.830 23.194 -3.639 1.00 43.44 91 GLN A O 1
ATOM 704 N N . ASN A 1 92 ? 1.223 21.143 -4.293 1.00 44.19 92 ASN A N 1
ATOM 705 C CA . ASN A 1 92 ? -0.024 21.176 -3.538 1.00 44.19 92 ASN A CA 1
ATOM 706 C C . ASN A 1 92 ? 0.329 20.968 -2.058 1.00 44.19 92 ASN A C 1
ATOM 708 O O . ASN A 1 92 ? 0.579 19.850 -1.617 1.00 44.19 92 ASN A O 1
ATOM 712 N N . ALA A 1 93 ? 0.380 22.068 -1.306 1.00 45.00 93 ALA A N 1
ATOM 713 C CA . ALA A 1 93 ? 0.844 22.131 0.081 1.00 45.00 93 ALA A CA 1
ATOM 714 C C . ALA A 1 93 ? 0.002 21.316 1.088 1.00 45.00 93 ALA A C 1
ATOM 716 O O . ALA A 1 93 ? 0.383 21.210 2.248 1.00 45.00 93 ALA A O 1
ATOM 717 N N . TYR A 1 94 ? -1.127 20.737 0.666 1.00 43.75 94 TYR A N 1
ATOM 718 C CA . TYR A 1 94 ? -2.099 20.094 1.557 1.00 43.75 94 TYR A CA 1
ATOM 719 C C . TYR A 1 94 ? -2.126 18.558 1.515 1.00 43.75 94 TYR A C 1
ATOM 721 O O . TYR A 1 94 ? -2.897 17.962 2.260 1.00 43.75 94 TYR A O 1
ATOM 729 N N . LEU A 1 95 ? -1.310 17.901 0.682 1.00 42.75 95 LEU A N 1
ATOM 730 C CA . LEU A 1 95 ? -1.346 16.434 0.520 1.00 42.75 95 LEU A CA 1
ATOM 731 C C . LEU A 1 95 ? 0.034 15.758 0.569 1.00 42.75 95 LEU A C 1
ATOM 733 O O . LEU A 1 95 ? 0.195 14.627 0.118 1.00 42.75 95 LEU A O 1
ATOM 737 N N . SER A 1 96 ? 1.026 16.426 1.155 1.00 31.34 96 SER A N 1
ATOM 738 C CA . SER A 1 96 ? 2.305 15.799 1.492 1.00 31.34 96 SER A CA 1
ATOM 739 C C . SER A 1 96 ? 2.181 15.103 2.851 1.00 31.34 96 SER A C 1
ATOM 741 O O . SER A 1 96 ? 2.222 15.767 3.886 1.00 31.34 96 SER A O 1
ATOM 743 N N . ILE A 1 97 ? 1.991 13.781 2.836 1.00 35.31 97 ILE A N 1
ATOM 744 C CA . ILE A 1 97 ? 2.278 12.892 3.978 1.00 35.31 97 ILE A CA 1
ATOM 745 C C . ILE A 1 97 ? 3.741 12.468 3.895 1.00 35.31 97 ILE A C 1
ATOM 747 O O . ILE A 1 97 ? 4.166 12.094 2.778 1.00 35.31 97 ILE A O 1
#

Mean predicted aligned error: 12.22 Å

pLDDT: mean 75.53, std 19.07, range [31.34, 97.81]